Protein AF-A0A382CHX9-F1 (afdb_monomer_lite)

Radius of gyration: 15.65 Å; chains: 1; bounding box: 33×32×40 Å

Foldseek 3Di:
DVVVVLVVCCVAWNFHSVQWDWDAWDDWDQAPVVRDTDIGTDTDGPDDTHTDGDVVRDVDDDDAPLVLLLDPVQWDWDWDQDPNDTDTWIWGQGPNDTHGGPRRVRSVRVSVVVVVVVD

Secondary structure (DSSP, 8-state):
-HHHHHHHHHHHH---GGGPEEEEE---EEETTTTEEE--EEEE-SSPPP----TTT-S------HHHHH-GGGEEEEEEEETTEEEEEEEEEETTEEEETHHHHHHHHHHHHHHHHH-

InterPro domains:
  IPR000086 NUDIX hydrolase domain [PF00293] (3-69)
  IPR015797 NUDIX hydrolase-like domain superfamily [SSF55811] (2-107)
  IPR045121 Coenzyme A pyrophosphatase [PTHR12992] (3-114)
  IPR045121 Coenzyme A pyrophosphatase [cd03426] (3-110)

pLDDT: mean 95.9, std 2.97, range [77.5, 98.5]

Structure (mmCIF, N/CA/C/O backbone):
data_AF-A0A382CHX9-F1
#
_entry.id   AF-A0A382CHX9-F1
#
loop_
_atom_site.group_PDB
_atom_site.id
_atom_site.type_symbol
_atom_site.label_atom_id
_atom_site.label_alt_id
_atom_site.label_comp_id
_atom_site.label_asym_id
_atom_site.label_entity_id
_atom_site.label_seq_id
_atom_site.pdbx_PDB_ins_code
_atom_site.Cartn_x
_atom_site.Cartn_y
_atom_site.Cartn_z
_atom_site.occupancy
_atom_site.B_iso_or_equiv
_atom_site.auth_seq_id
_atom_site.auth_comp_id
_atom_site.auth_asym_id
_atom_site.auth_atom_id
_atom_site.pdbx_PDB_model_num
ATOM 1 N N . LEU A 1 1 ? 0.479 15.071 7.685 1.00 91.12 1 LEU A N 1
ATOM 2 C CA . LEU A 1 1 ? 0.685 13.867 6.850 1.00 91.12 1 LEU A CA 1
ATOM 3 C C . LEU A 1 1 ? -0.201 12.723 7.327 1.00 91.12 1 LEU A C 1
ATOM 5 O O . LEU A 1 1 ? -1.057 12.320 6.561 1.00 91.12 1 LEU A O 1
ATOM 9 N N . HIS A 1 2 ? -0.100 12.279 8.585 1.00 95.81 2 HIS A N 1
ATOM 10 C CA . HIS A 1 2 ? -1.019 11.271 9.139 1.00 95.81 2 HIS A CA 1
ATOM 11 C C . HIS A 1 2 ? -2.506 11.665 9.029 1.00 95.81 2 HIS A C 1
ATOM 13 O O . HIS A 1 2 ? -3.295 10.920 8.463 1.00 95.81 2 HIS A O 1
ATOM 19 N N . GLU A 1 3 ? -2.866 12.882 9.457 1.00 97.25 3 GLU A N 1
ATOM 20 C CA . GLU A 1 3 ? -4.239 13.406 9.317 1.00 97.25 3 GLU A CA 1
ATOM 21 C C . GLU A 1 3 ? -4.746 13.397 7.869 1.00 97.25 3 GLU A C 1
ATOM 23 O O . GLU A 1 3 ? -5.933 13.217 7.618 1.00 97.25 3 GLU A O 1
ATOM 28 N N . THR A 1 4 ? -3.839 13.572 6.903 1.00 97.88 4 THR A N 1
ATOM 29 C CA . THR A 1 4 ? -4.158 13.475 5.478 1.00 97.88 4 THR A CA 1
ATOM 30 C C . THR A 1 4 ? -4.521 12.039 5.119 1.00 97.88 4 THR A C 1
ATOM 32 O O . THR A 1 4 ? -5.569 11.835 4.530 1.00 97.88 4 THR A O 1
ATOM 35 N N . ALA A 1 5 ? -3.720 11.051 5.528 1.00 98.00 5 ALA A N 1
ATOM 36 C CA . ALA A 1 5 ? -3.995 9.640 5.253 1.00 98.00 5 ALA A CA 1
ATOM 37 C C . ALA A 1 5 ? -5.331 9.172 5.853 1.00 98.00 5 ALA A C 1
ATOM 39 O O . ALA A 1 5 ? -6.095 8.484 5.182 1.00 98.00 5 ALA A O 1
ATOM 40 N N . ILE A 1 6 ? -5.647 9.586 7.086 1.00 97.62 6 ILE A N 1
ATOM 41 C CA . ILE A 1 6 ? -6.940 9.274 7.711 1.00 97.62 6 ILE A CA 1
ATOM 42 C C . ILE A 1 6 ? -8.093 9.980 6.986 1.00 97.62 6 ILE A C 1
ATOM 44 O O . ILE A 1 6 ? -9.142 9.375 6.780 1.00 97.62 6 ILE A O 1
ATOM 48 N N . ARG A 1 7 ? -7.915 11.246 6.584 1.00 98.19 7 ARG A N 1
ATOM 49 C CA . ARG A 1 7 ? -8.924 11.963 5.796 1.00 98.19 7 ARG A CA 1
ATOM 50 C C . ARG A 1 7 ? -9.206 11.253 4.467 1.00 98.19 7 ARG A C 1
ATOM 52 O O . ARG A 1 7 ? -10.370 10.987 4.208 1.00 98.19 7 ARG A O 1
ATOM 59 N N . GLU A 1 8 ? -8.178 10.916 3.687 1.00 98.25 8 GLU A N 1
ATOM 60 C CA . GLU A 1 8 ? -8.361 10.217 2.401 1.00 98.25 8 GLU A CA 1
ATOM 61 C C . GLU A 1 8 ? -8.974 8.827 2.596 1.00 98.25 8 GLU A C 1
ATOM 63 O O . GLU A 1 8 ? -9.811 8.404 1.817 1.00 98.25 8 GLU A O 1
ATOM 68 N N . THR A 1 9 ? -8.632 8.124 3.680 1.00 97.69 9 THR A N 1
ATOM 69 C CA . THR A 1 9 ? -9.245 6.823 3.993 1.00 97.69 9 THR A CA 1
ATOM 70 C C . THR A 1 9 ? -10.765 6.937 4.198 1.00 97.69 9 THR A C 1
ATOM 72 O O . THR A 1 9 ? -11.517 6.062 3.772 1.00 97.69 9 THR A O 1
ATOM 75 N N . GLU A 1 10 ? -11.241 8.015 4.824 1.00 97.88 10 GLU A N 1
ATOM 76 C CA . GLU A 1 10 ? -12.680 8.272 4.945 1.00 97.88 10 GLU A CA 1
ATOM 77 C C . GLU A 1 10 ? -13.298 8.698 3.605 1.00 97.88 10 GLU A C 1
ATOM 79 O O . GLU A 1 10 ? -14.365 8.203 3.252 1.00 97.88 10 GLU A O 1
ATOM 84 N N . GLU A 1 11 ? -12.633 9.577 2.850 1.00 98.06 11 GLU A N 1
ATOM 85 C CA . GLU A 1 11 ? -13.143 10.093 1.570 1.00 98.06 11 GLU A CA 1
ATOM 86 C C . GLU A 1 11 ? -13.214 9.008 0.480 1.00 98.06 11 GLU A C 1
ATOM 88 O O . GLU A 1 11 ? -14.230 8.898 -0.203 1.00 98.06 11 GLU A O 1
ATOM 93 N N . GLU A 1 12 ? -12.189 8.163 0.359 1.00 98.06 12 GLU A N 1
ATOM 94 C CA . GLU A 1 12 ? -12.067 7.171 -0.715 1.00 98.06 12 GLU A CA 1
ATOM 95 C C . GLU A 1 12 ? -12.849 5.878 -0.436 1.00 98.06 12 GLU A C 1
ATOM 97 O O . GLU A 1 12 ? -13.424 5.286 -1.356 1.00 98.06 12 GLU A O 1
ATOM 102 N N . ILE A 1 13 ? -12.846 5.396 0.816 1.00 97.69 13 ILE A N 1
ATOM 103 C CA . ILE A 1 13 ? -13.408 4.078 1.174 1.00 97.69 13 ILE A CA 1
ATOM 104 C C . ILE A 1 13 ? -14.417 4.109 2.330 1.00 97.69 13 ILE A C 1
ATOM 106 O O . ILE A 1 13 ? -14.915 3.052 2.730 1.00 97.69 13 ILE A O 1
ATOM 110 N N . GLY A 1 14 ? -14.745 5.289 2.863 1.00 97.38 14 GLY A N 1
ATOM 111 C CA . GLY A 1 14 ? -15.833 5.478 3.825 1.00 97.38 14 GLY A CA 1
ATOM 112 C C . GLY A 1 14 ? -15.541 5.006 5.248 1.00 97.38 14 GLY A C 1
ATOM 113 O O . GLY A 1 14 ? -16.465 4.940 6.056 1.00 97.38 14 GLY A O 1
ATOM 114 N N . VAL A 1 15 ? -14.291 4.659 5.575 1.00 97.44 15 VAL A N 1
ATOM 115 C CA . VAL A 1 15 ? -13.935 4.213 6.930 1.00 97.44 15 VAL A CA 1
ATOM 116 C C . VAL A 1 15 ? -13.856 5.437 7.853 1.00 97.44 15 VAL A C 1
ATOM 118 O O . VAL A 1 15 ? -13.002 6.297 7.623 1.00 97.44 15 VAL A O 1
ATOM 121 N N . PRO A 1 16 ? -14.692 5.534 8.909 1.00 96.50 16 PRO A N 1
ATOM 122 C CA . PRO A 1 16 ? -14.737 6.724 9.753 1.00 96.50 16 PRO A CA 1
ATOM 123 C C . PRO A 1 16 ? -13.401 6.990 10.437 1.00 96.50 16 PRO A C 1
ATOM 125 O O . PRO A 1 16 ? -12.808 6.081 11.030 1.00 96.50 16 PRO A O 1
ATOM 128 N N . LYS A 1 17 ? -12.959 8.251 10.443 1.00 96.19 17 LYS A N 1
ATOM 129 C CA . LYS A 1 17 ? -11.655 8.634 11.025 1.00 96.19 17 LYS A CA 1
ATOM 130 C C . LYS A 1 17 ? -11.493 8.163 12.470 1.00 96.19 17 LYS A C 1
ATOM 132 O O . LYS A 1 17 ? -10.418 7.730 12.868 1.00 96.19 17 LYS A O 1
ATOM 137 N N . GLN A 1 18 ? -12.572 8.228 13.250 1.00 95.50 18 GLN A N 1
ATOM 138 C CA . GLN A 1 18 ? -12.583 7.886 14.674 1.00 95.50 18 GLN A CA 1
ATOM 139 C C . GLN A 1 18 ? -12.512 6.373 14.930 1.00 95.50 18 GLN A C 1
ATOM 141 O O . GLN A 1 18 ? -12.247 5.968 16.058 1.00 95.50 18 GLN A O 1
ATOM 146 N N . ALA A 1 19 ? -12.746 5.539 13.911 1.00 96.31 19 ALA A N 1
ATOM 147 C CA . ALA A 1 19 ? -12.607 4.090 14.023 1.00 96.31 19 ALA A CA 1
ATOM 148 C C . ALA A 1 19 ? -11.144 3.629 13.884 1.00 96.31 19 ALA A C 1
ATOM 150 O O . ALA A 1 19 ? -10.801 2.536 14.341 1.00 96.31 19 ALA A O 1
ATOM 151 N N . VAL A 1 20 ? -10.290 4.443 13.251 1.00 97.38 20 VAL A N 1
ATOM 152 C CA . VAL A 1 20 ? -8.900 4.097 12.940 1.00 97.38 20 VAL A CA 1
ATOM 153 C C . VAL A 1 20 ? -7.983 4.463 14.104 1.00 97.38 20 VAL A C 1
ATOM 155 O O . VAL A 1 20 ? -7.788 5.629 14.434 1.00 97.38 20 VAL A O 1
ATOM 158 N N . ASN A 1 21 ? -7.359 3.448 14.693 1.00 97.44 21 ASN A N 1
ATOM 159 C CA . ASN A 1 21 ? -6.328 3.603 15.708 1.00 97.44 21 ASN A CA 1
ATOM 160 C C . ASN A 1 21 ? -4.954 3.595 15.041 1.00 97.44 21 ASN A C 1
ATOM 162 O O . ASN A 1 21 ? -4.586 2.627 14.374 1.00 97.44 21 ASN A O 1
ATOM 166 N N . TYR A 1 22 ? -4.184 4.660 15.238 1.00 97.00 22 TYR A N 1
ATOM 167 C CA . TYR A 1 22 ? -2.832 4.780 14.701 1.00 97.00 22 TYR A CA 1
ATOM 168 C C . TYR A 1 22 ? -1.838 3.869 15.438 1.00 97.00 22 TYR A C 1
ATOM 170 O O . TYR A 1 22 ? -1.823 3.833 16.668 1.00 97.00 22 TYR A O 1
ATOM 178 N N . ILE A 1 23 ? -0.992 3.161 14.683 1.00 96.12 23 ILE A N 1
ATOM 179 C CA . ILE A 1 23 ? 0.080 2.300 15.212 1.00 96.12 23 ILE A CA 1
ATOM 180 C C . ILE A 1 23 ? 1.435 2.996 15.087 1.00 96.12 23 ILE A C 1
ATOM 182 O O . ILE A 1 23 ? 2.208 3.051 16.040 1.00 96.12 23 ILE A O 1
ATOM 186 N N . GLY A 1 24 ? 1.743 3.501 13.893 1.00 96.75 24 GLY A N 1
ATOM 187 C CA . GLY A 1 24 ? 3.073 3.989 13.549 1.00 96.75 24 GLY A CA 1
ATOM 188 C C . GLY A 1 24 ? 3.212 4.277 12.057 1.00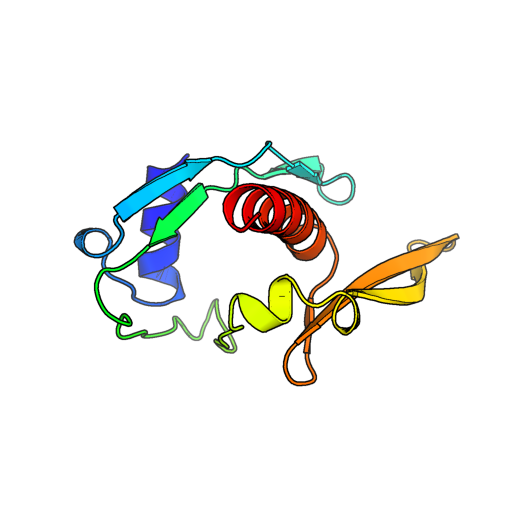 96.75 24 GLY A C 1
ATOM 189 O O . GLY A 1 24 ? 2.287 4.055 11.277 1.00 96.75 24 GLY A O 1
ATOM 190 N N . SER A 1 25 ? 4.375 4.774 11.651 1.00 98.12 25 SER A N 1
ATOM 191 C CA . SER A 1 25 ? 4.707 5.046 10.250 1.00 98.12 25 SER A CA 1
ATOM 192 C C . SER A 1 25 ? 5.779 4.091 9.745 1.00 98.12 25 SER A C 1
ATOM 194 O O . SER A 1 25 ? 6.655 3.693 10.510 1.00 98.12 25 SER A O 1
ATOM 196 N N . LEU A 1 26 ? 5.737 3.790 8.450 1.00 98.38 26 LEU A N 1
ATOM 197 C CA . LEU A 1 26 ? 6.816 3.095 7.748 1.00 98.38 26 LEU A CA 1
ATOM 198 C C . LEU A 1 26 ? 7.835 4.099 7.199 1.00 98.38 26 LEU A C 1
ATOM 200 O O . LEU A 1 26 ? 7.634 5.320 7.268 1.00 98.38 26 LEU A O 1
ATOM 204 N N . THR A 1 27 ? 8.928 3.590 6.642 1.00 98.25 27 THR A N 1
ATOM 205 C CA . THR A 1 27 ? 9.950 4.416 6.005 1.00 98.25 27 THR A CA 1
ATOM 206 C C . THR A 1 27 ? 9.339 5.205 4.836 1.00 98.25 27 THR A C 1
ATOM 208 O O . THR A 1 27 ? 8.642 4.629 3.995 1.00 98.25 27 THR A O 1
ATOM 211 N N . PRO A 1 28 ? 9.571 6.531 4.739 1.00 98.19 28 PRO A N 1
ATOM 212 C CA . PRO A 1 28 ? 9.133 7.304 3.583 1.00 98.19 28 PRO A CA 1
ATOM 213 C C . PRO A 1 28 ? 9.692 6.727 2.278 1.00 98.19 28 PRO A C 1
ATOM 215 O O . PRO A 1 28 ? 10.886 6.442 2.171 1.00 98.19 28 PRO A O 1
ATOM 218 N N . TYR A 1 29 ? 8.829 6.577 1.278 1.00 97.62 29 TYR A N 1
ATOM 219 C CA . TYR A 1 29 ? 9.164 5.949 0.007 1.00 97.62 29 TYR A CA 1
ATOM 220 C C . TYR A 1 29 ? 9.193 6.980 -1.120 1.00 97.62 29 TYR A C 1
ATOM 222 O O . TYR A 1 29 ? 8.164 7.548 -1.495 1.00 97.62 29 TYR A O 1
ATOM 230 N N . PHE A 1 30 ? 10.376 7.206 -1.690 1.00 97.56 30 PHE A N 1
ATOM 231 C CA . PHE A 1 30 ? 10.534 8.073 -2.851 1.00 97.56 30 PHE A CA 1
ATOM 232 C C . PHE A 1 30 ? 10.201 7.327 -4.147 1.00 97.56 30 PHE A C 1
ATOM 234 O O . PHE A 1 30 ? 10.781 6.289 -4.464 1.00 97.56 30 PHE A O 1
ATOM 241 N N . THR A 1 31 ? 9.291 7.892 -4.933 1.00 94.31 31 THR A N 1
ATOM 242 C CA . THR A 1 31 ? 8.840 7.338 -6.213 1.00 94.31 31 THR A CA 1
ATOM 243 C C . THR A 1 31 ? 9.586 7.997 -7.370 1.00 94.31 31 THR A C 1
ATOM 245 O O . THR A 1 31 ? 9.246 9.090 -7.805 1.00 94.31 31 THR A O 1
ATOM 248 N N . ALA A 1 32 ? 10.599 7.322 -7.918 1.00 88.00 32 ALA A N 1
ATOM 249 C CA . ALA A 1 32 ? 11.426 7.894 -8.988 1.00 88.00 32 ALA A CA 1
ATOM 250 C C . ALA A 1 32 ? 10.633 8.275 -10.258 1.00 88.00 32 ALA A C 1
ATOM 252 O O . ALA A 1 32 ? 11.002 9.220 -10.946 1.00 88.00 32 ALA A O 1
ATOM 253 N N . ALA A 1 33 ? 9.538 7.566 -10.557 1.00 86.69 33 ALA A N 1
ATOM 254 C CA . ALA A 1 33 ? 8.725 7.810 -11.749 1.00 86.69 33 ALA A CA 1
ATOM 255 C C . ALA A 1 33 ? 7.938 9.134 -11.704 1.00 86.69 33 ALA A C 1
ATOM 257 O O . ALA A 1 33 ? 7.719 9.741 -12.747 1.00 86.69 33 ALA A O 1
ATOM 258 N N . THR A 1 34 ? 7.506 9.575 -10.519 1.00 91.25 34 THR A N 1
ATOM 259 C CA . THR A 1 34 ? 6.698 10.799 -10.346 1.00 91.25 34 THR A CA 1
ATOM 260 C C . THR A 1 34 ? 7.446 11.901 -9.594 1.00 91.25 34 THR A C 1
ATOM 262 O O . THR A 1 34 ? 7.052 13.060 -9.659 1.00 91.25 34 THR A O 1
ATOM 265 N N . GLY A 1 35 ? 8.525 11.560 -8.884 1.00 94.38 35 GLY A N 1
ATOM 266 C CA . GLY A 1 35 ? 9.271 12.474 -8.023 1.00 94.38 35 GLY A CA 1
ATOM 267 C C . GLY A 1 35 ? 8.612 12.736 -6.666 1.00 94.38 35 GLY A C 1
ATOM 268 O O . GLY A 1 35 ? 9.038 13.649 -5.960 1.00 94.38 35 GLY A O 1
ATOM 269 N N . PHE A 1 36 ? 7.586 11.970 -6.279 1.00 96.19 36 PHE A N 1
ATOM 270 C CA . PHE A 1 36 ? 6.887 12.173 -5.008 1.00 96.19 36 PHE A CA 1
ATOM 271 C C . PHE A 1 36 ? 7.471 11.345 -3.862 1.00 96.19 36 PHE A C 1
ATOM 273 O O . PHE A 1 36 ? 7.932 10.218 -4.051 1.00 96.19 36 PHE A O 1
ATOM 280 N N . MET A 1 37 ? 7.394 11.900 -2.651 1.00 97.88 37 MET A N 1
ATOM 281 C CA . MET A 1 37 ? 7.675 11.195 -1.402 1.00 97.88 37 MET A CA 1
ATOM 282 C C . MET A 1 37 ? 6.360 10.721 -0.780 1.00 97.88 37 MET A C 1
ATOM 284 O O . MET A 1 37 ? 5.521 11.537 -0.397 1.00 97.88 37 MET A O 1
ATOM 288 N N . ILE A 1 38 ? 6.187 9.408 -0.667 1.00 98.19 38 ILE A N 1
ATOM 289 C CA . ILE A 1 38 ? 5.042 8.795 0.006 1.00 98.19 38 ILE A CA 1
ATOM 290 C C . ILE A 1 38 ? 5.404 8.583 1.474 1.00 98.19 38 ILE A C 1
ATOM 292 O O . ILE A 1 38 ? 6.467 8.053 1.781 1.00 98.19 38 ILE A O 1
ATOM 296 N N . HIS A 1 39 ? 4.507 8.965 2.380 1.00 98.38 39 HIS A N 1
ATOM 297 C CA . HIS A 1 39 ? 4.638 8.723 3.817 1.00 98.38 39 HIS A CA 1
ATOM 298 C C . HIS A 1 39 ? 3.575 7.706 4.255 1.00 98.38 39 HIS A C 1
ATOM 300 O O . HIS A 1 39 ? 2.417 8.099 4.406 1.00 98.38 39 HIS A O 1
ATOM 306 N N . PRO A 1 40 ? 3.918 6.413 4.417 1.00 98.38 40 PRO A N 1
ATOM 307 C CA . PRO A 1 40 ? 2.945 5.389 4.774 1.00 98.38 40 PRO A CA 1
ATOM 308 C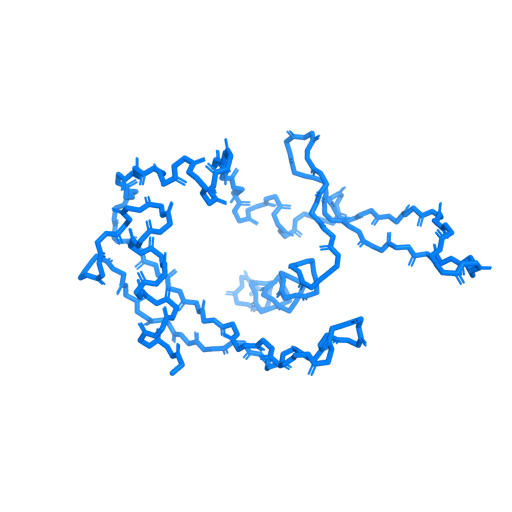 C . PRO A 1 40 ? 2.694 5.356 6.284 1.00 98.38 40 PRO A C 1
ATOM 310 O O . PRO A 1 40 ? 3.626 5.418 7.089 1.00 98.38 40 PRO A O 1
ATOM 313 N N . PHE A 1 41 ? 1.429 5.199 6.661 1.00 98.50 41 PHE A N 1
ATOM 314 C CA . PHE A 1 41 ? 0.987 5.087 8.048 1.00 98.50 41 PHE A CA 1
ATOM 315 C C . PHE A 1 41 ? 0.230 3.774 8.242 1.00 98.50 41 PHE A C 1
ATOM 317 O O . PHE A 1 41 ? -0.532 3.357 7.371 1.00 98.50 41 PHE A O 1
ATOM 324 N N . LEU A 1 42 ? 0.445 3.131 9.386 1.00 97.75 42 LEU A N 1
ATOM 325 C CA . LEU A 1 42 ? -0.249 1.921 9.803 1.00 97.75 42 LEU A CA 1
ATOM 326 C C . LEU A 1 42 ? -1.344 2.289 10.802 1.00 97.75 42 LEU A C 1
ATOM 328 O O . LEU A 1 42 ? -1.083 2.944 11.815 1.00 97.75 42 LEU A O 1
ATOM 332 N N . GLY A 1 43 ? -2.560 1.833 10.520 1.00 96.56 43 GLY A N 1
ATOM 333 C CA . GLY A 1 43 ? -3.712 1.959 11.400 1.00 96.56 43 GLY A CA 1
ATOM 334 C C . GLY A 1 43 ? -4.496 0.653 11.468 1.00 96.56 43 GLY A C 1
ATOM 335 O O . GLY A 1 43 ? -4.387 -0.193 10.579 1.00 96.56 43 GLY A O 1
ATOM 336 N N . TRP A 1 44 ? -5.281 0.481 12.527 1.00 96.81 44 TRP A N 1
ATOM 337 C CA . TRP A 1 44 ? -6.147 -0.682 12.713 1.00 96.81 44 TRP A CA 1
ATOM 338 C C . TRP A 1 44 ? -7.497 -0.284 13.303 1.00 96.81 44 TRP A C 1
ATOM 340 O O . TRP A 1 44 ? -7.637 0.755 13.949 1.00 96.81 44 TRP A O 1
ATOM 350 N N . THR A 1 45 ? -8.496 -1.133 13.099 1.00 96.88 45 THR A N 1
ATOM 351 C CA . THR A 1 45 ? -9.845 -0.963 13.645 1.00 96.88 45 THR A CA 1
ATOM 352 C C . THR A 1 45 ? -10.166 -2.133 14.572 1.00 96.88 45 THR A C 1
ATOM 354 O O . THR A 1 45 ? -9.750 -3.266 14.329 1.00 96.88 45 THR A O 1
ATOM 357 N N . GLN A 1 46 ? -10.913 -1.867 15.646 1.00 95.75 46 GLN A N 1
ATOM 358 C CA . GLN A 1 46 ? -11.289 -2.896 16.625 1.00 95.75 46 GLN A CA 1
ATOM 359 C C . GLN A 1 46 ? -12.194 -3.978 16.025 1.00 95.75 46 GLN A C 1
ATOM 361 O O . GLN A 1 46 ? -12.115 -5.148 16.400 1.00 95.75 46 GLN A O 1
ATOM 366 N N . GLU A 1 47 ? -13.035 -3.573 15.080 1.00 95.00 47 GLU A N 1
ATOM 367 C CA . GLU A 1 47 ? -13.913 -4.436 14.305 1.00 95.00 47 GLU A CA 1
ATOM 368 C C . GLU A 1 47 ? -13.659 -4.205 12.816 1.00 95.00 47 GLU A C 1
ATOM 370 O O . GLU A 1 47 ? -13.053 -3.205 12.420 1.00 95.00 47 GLU A O 1
ATOM 375 N N . LYS A 1 48 ? -14.113 -5.137 11.973 1.00 94.44 48 LYS A N 1
ATOM 376 C CA . LYS A 1 48 ? -14.045 -4.957 10.523 1.00 94.44 48 LYS A CA 1
ATOM 377 C C . LYS A 1 48 ? -14.895 -3.735 10.145 1.00 94.44 48 LYS A C 1
ATOM 379 O O . LYS A 1 48 ? -16.096 -3.768 10.405 1.00 94.44 48 LYS A O 1
ATOM 384 N N . PRO A 1 49 ? -14.315 -2.691 9.531 1.00 93.69 49 PRO A N 1
ATOM 385 C CA . PRO A 1 49 ? -15.064 -1.485 9.238 1.00 93.69 49 PRO A CA 1
ATOM 386 C C . PRO A 1 49 ? -16.042 -1.740 8.092 1.00 93.69 49 PRO A C 1
ATOM 388 O O . PRO A 1 49 ? -15.754 -2.503 7.162 1.00 93.69 49 PRO A O 1
ATOM 391 N N . GLU A 1 50 ? -17.193 -1.079 8.153 1.00 93.56 50 GLU A N 1
ATOM 392 C CA . GLU A 1 50 ? -18.034 -0.907 6.975 1.00 93.56 50 GLU A CA 1
ATOM 393 C C . GLU A 1 50 ? -17.328 0.045 6.006 1.00 93.56 50 GLU A C 1
ATOM 395 O O . GLU A 1 50 ? -16.730 1.039 6.415 1.00 93.56 50 GLU A O 1
ATOM 400 N N . THR A 1 51 ? -17.361 -0.291 4.718 1.00 95.75 51 THR A N 1
ATOM 401 C CA . THR A 1 51 ? -16.712 0.485 3.659 1.00 95.75 51 THR A CA 1
ATOM 402 C C . THR A 1 51 ? -17.758 0.971 2.673 1.00 95.75 51 THR A C 1
ATOM 404 O O . THR A 1 51 ? -18.601 0.180 2.241 1.00 95.75 51 THR A O 1
ATOM 407 N N . ASN A 1 52 ? -17.650 2.226 2.259 1.00 96.25 52 ASN A N 1
ATOM 408 C CA . ASN A 1 52 ? -18.447 2.818 1.194 1.00 96.25 52 ASN A CA 1
ATOM 409 C C . ASN A 1 52 ? -17.499 3.540 0.237 1.00 96.25 52 ASN A C 1
ATOM 411 O O . ASN A 1 52 ? -16.956 4.584 0.588 1.00 96.25 52 ASN A O 1
ATOM 415 N N . ILE A 1 53 ? -17.254 2.947 -0.932 1.00 97.50 53 ILE A N 1
ATOM 416 C CA . ILE A 1 53 ? -16.272 3.475 -1.880 1.00 97.50 53 ILE A CA 1
ATOM 417 C C . ILE A 1 53 ? -16.795 4.727 -2.585 1.00 97.50 53 ILE A C 1
ATOM 419 O O . ILE A 1 53 ? -17.978 4.824 -2.916 1.00 97.50 53 ILE A O 1
ATOM 423 N N . HIS A 1 54 ? -15.901 5.673 -2.847 1.00 97.81 54 HIS A N 1
ATOM 424 C CA . HIS A 1 54 ? -16.179 6.792 -3.733 1.00 97.81 54 HIS A CA 1
ATOM 425 C C . HIS A 1 54 ? -15.911 6.375 -5.186 1.00 97.81 54 HIS A C 1
ATOM 427 O O . HIS A 1 54 ? -14.769 6.356 -5.641 1.00 97.81 54 HIS A O 1
ATOM 433 N N . ASP A 1 55 ? -16.971 6.040 -5.929 1.00 95.44 55 ASP A N 1
ATOM 434 C CA . ASP A 1 55 ? -16.883 5.413 -7.263 1.00 95.44 55 ASP A CA 1
ATOM 435 C C . ASP A 1 55 ? -16.102 6.226 -8.319 1.00 95.44 55 ASP A C 1
ATOM 437 O O . ASP A 1 55 ? -15.654 5.669 -9.322 1.00 95.44 55 ASP A O 1
ATOM 441 N N . MET A 1 56 ? -15.932 7.54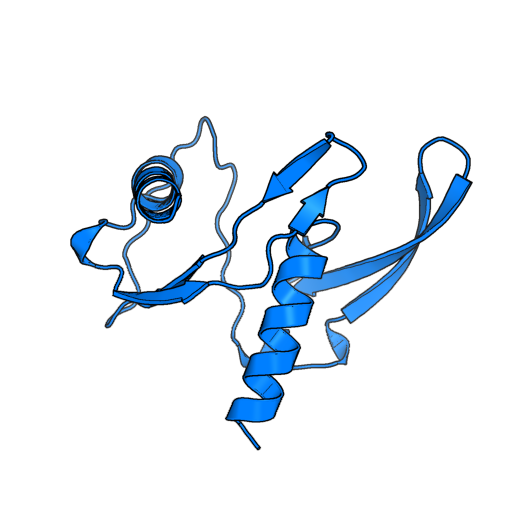2 -8.126 1.00 96.81 56 MET A N 1
ATOM 442 C CA . MET A 1 56 ? -15.128 8.377 -9.032 1.00 96.81 56 MET A CA 1
ATOM 443 C C . MET A 1 56 ? -13.616 8.215 -8.824 1.00 96.81 56 MET A C 1
ATOM 445 O O . MET A 1 56 ? -12.846 8.511 -9.737 1.00 96.81 56 MET A O 1
ATOM 449 N N . GLU A 1 57 ? -13.190 7.744 -7.654 1.00 96.31 57 GLU A N 1
ATOM 450 C CA . GLU A 1 57 ? -11.778 7.616 -7.271 1.00 96.31 57 GLU A CA 1
ATOM 451 C C . GLU A 1 57 ? -11.369 6.152 -7.066 1.00 96.31 57 GLU A C 1
ATOM 453 O O . GLU A 1 57 ? -10.249 5.763 -7.405 1.00 96.31 57 GLU A O 1
ATOM 458 N N . VAL A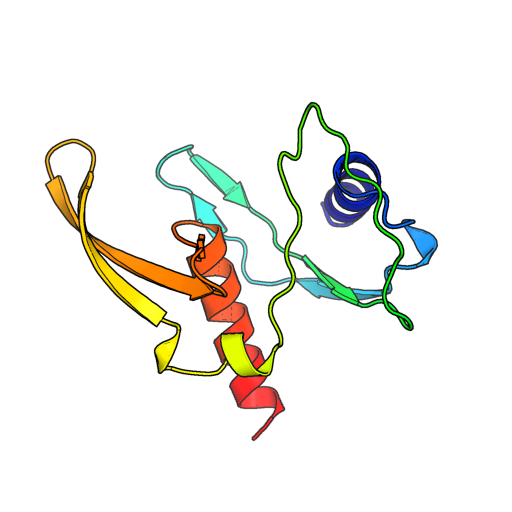 1 58 ? -12.291 5.307 -6.589 1.00 97.50 58 VAL A N 1
ATOM 459 C CA . VAL A 1 58 ? -12.033 3.905 -6.247 1.00 97.50 58 VAL A CA 1
ATOM 460 C C . VAL A 1 58 ? -12.934 2.975 -7.052 1.00 97.50 58 VAL A C 1
ATOM 462 O O . VAL A 1 58 ? -14.127 2.864 -6.811 1.00 97.50 58 VAL A O 1
ATOM 465 N N . ASN A 1 59 ? -12.336 2.210 -7.969 1.00 96.06 59 ASN A N 1
ATOM 466 C CA . ASN A 1 59 ? -13.067 1.225 -8.777 1.00 96.06 59 ASN A CA 1
ATOM 467 C C . ASN A 1 59 ? -13.433 -0.057 -8.002 1.00 96.06 59 ASN A C 1
ATOM 469 O O . ASN A 1 59 ? -14.412 -0.728 -8.315 1.00 96.06 59 ASN A O 1
ATOM 473 N N . SER A 1 60 ? -12.601 -0.484 -7.045 1.00 94.81 60 SER A N 1
ATOM 474 C CA . SER A 1 60 ? -12.889 -1.688 -6.256 1.00 94.81 60 SER A CA 1
ATOM 475 C C . SER A 1 60 ? -12.045 -1.765 -4.994 1.00 94.81 60 SER A C 1
ATOM 477 O O . SER A 1 60 ? -10.876 -1.378 -5.010 1.00 94.81 60 SER A O 1
ATOM 479 N N . LEU A 1 61 ? -12.596 -2.401 -3.964 1.00 94.44 61 LEU A N 1
ATOM 480 C CA . LEU A 1 61 ? -11.898 -2.730 -2.729 1.00 94.44 61 LEU A CA 1
ATOM 481 C C . LEU A 1 61 ? -11.721 -4.250 -2.606 1.00 94.44 61 LEU A C 1
ATOM 483 O O . LEU A 1 61 ? -12.614 -5.029 -2.945 1.00 94.44 61 LEU A O 1
ATOM 487 N N . PHE A 1 62 ? -10.563 -4.692 -2.122 1.00 94.44 62 PHE A N 1
ATOM 488 C CA . PHE A 1 62 ? -10.322 -6.092 -1.782 1.00 94.44 62 PHE A CA 1
ATOM 489 C C . PHE A 1 62 ? -9.431 -6.188 -0.548 1.00 94.44 62 PHE A C 1
ATOM 491 O O . PHE A 1 62 ? -8.662 -5.281 -0.250 1.00 94.44 62 PHE A O 1
ATOM 498 N N . HIS A 1 63 ? -9.546 -7.306 0.163 1.00 93.50 63 HIS A N 1
ATOM 499 C CA . HIS A 1 63 ? -8.827 -7.543 1.408 1.00 93.50 63 HIS A CA 1
ATOM 500 C C . HIS A 1 63 ? -7.812 -8.665 1.215 1.00 93.50 63 HIS A C 1
ATOM 502 O O . HIS A 1 63 ? -8.062 -9.624 0.477 1.00 93.50 63 HIS A O 1
ATOM 508 N N . VAL A 1 64 ? -6.686 -8.554 1.912 1.00 95.00 64 VAL A N 1
ATOM 509 C CA . VAL A 1 64 ? -5.615 -9.550 1.916 1.00 95.00 64 VAL A CA 1
ATOM 510 C C . VAL A 1 64 ? -5.378 -9.963 3.364 1.00 95.00 64 VAL A C 1
ATOM 512 O O . VAL A 1 64 ? -5.134 -9.090 4.198 1.00 95.00 64 VAL A O 1
ATOM 515 N N . PRO A 1 65 ? -5.475 -11.258 3.710 1.00 95.00 65 PRO A N 1
ATOM 516 C CA . PRO A 1 65 ? -5.136 -11.691 5.056 1.00 95.00 65 PRO A CA 1
ATOM 517 C C . PRO A 1 65 ? -3.632 -11.504 5.290 1.00 95.00 65 PRO A C 1
ATOM 519 O O . PRO A 1 65 ? -2.830 -11.736 4.385 1.00 95.00 65 PRO A O 1
ATOM 522 N N . ILE A 1 66 ? -3.239 -11.149 6.516 1.00 95.12 66 ILE A N 1
ATOM 523 C CA . ILE A 1 66 ? -1.821 -10.992 6.890 1.00 95.12 66 ILE A CA 1
ATOM 524 C C . ILE A 1 66 ? -1.016 -12.252 6.541 1.00 95.12 66 ILE A C 1
ATOM 526 O O . ILE A 1 66 ? 0.096 -12.145 6.033 1.00 95.12 66 ILE A O 1
ATOM 530 N N . SER A 1 67 ? -1.610 -13.439 6.713 1.00 95.44 67 SER A N 1
ATOM 531 C CA . SER A 1 67 ? -0.999 -14.718 6.336 1.00 95.44 67 SER A CA 1
ATOM 532 C C . SER A 1 67 ? -0.608 -14.800 4.856 1.00 95.44 67 SER A C 1
ATOM 534 O O . SER A 1 67 ? 0.428 -15.373 4.539 1.00 95.44 67 SER A O 1
ATOM 536 N N . ALA A 1 68 ? -1.384 -14.200 3.948 1.00 96.12 68 ALA A N 1
ATOM 537 C CA . ALA A 1 68 ? -1.038 -14.153 2.529 1.00 96.12 68 ALA A CA 1
ATOM 538 C C . ALA A 1 68 ? 0.085 -13.147 2.242 1.00 96.12 68 ALA A C 1
ATOM 540 O O . ALA A 1 68 ? 0.913 -13.398 1.372 1.00 96.12 68 ALA A O 1
ATOM 541 N N . LEU A 1 69 ? 0.143 -12.027 2.971 1.00 96.75 69 LEU A N 1
ATOM 542 C CA . LEU A 1 69 ? 1.238 -11.064 2.828 1.00 96.75 69 LEU A CA 1
ATOM 543 C C . LEU A 1 69 ? 2.581 -11.672 3.267 1.00 96.75 69 LEU A C 1
ATOM 545 O O . LEU A 1 69 ? 3.591 -11.474 2.595 1.00 96.75 69 LEU A O 1
ATOM 549 N N . ILE A 1 70 ? 2.600 -12.425 4.370 1.00 96.31 70 ILE A N 1
ATOM 550 C CA . ILE A 1 70 ? 3.833 -13.043 4.886 1.00 96.31 70 ILE A CA 1
ATOM 551 C C . ILE A 1 70 ? 4.251 -14.313 4.130 1.00 96.31 70 ILE A C 1
ATOM 553 O O . ILE A 1 70 ? 5.422 -14.688 4.208 1.00 96.31 70 ILE A O 1
ATOM 557 N N . ASP A 1 71 ? 3.339 -14.951 3.388 1.00 95.44 71 ASP A N 1
ATOM 558 C CA . ASP A 1 71 ? 3.654 -16.099 2.531 1.00 95.44 71 ASP A CA 1
ATOM 559 C C . ASP A 1 71 ? 4.630 -15.679 1.420 1.00 95.44 71 ASP A C 1
ATOM 561 O O . ASP A 1 71 ? 4.404 -14.727 0.676 1.00 95.44 71 ASP A O 1
ATOM 565 N N . GLU A 1 72 ? 5.744 -16.397 1.286 1.00 94.69 72 GLU A N 1
ATOM 566 C CA . GLU A 1 72 ? 6.731 -16.127 0.239 1.00 94.69 72 GLU A CA 1
ATOM 567 C C . GLU A 1 72 ? 6.214 -16.445 -1.163 1.00 94.69 72 GLU A C 1
ATOM 569 O O . GLU A 1 72 ? 6.693 -15.873 -2.138 1.00 94.69 72 GLU A O 1
ATOM 574 N N . LYS A 1 73 ? 5.199 -17.305 -1.286 1.00 96.31 73 LYS A N 1
ATOM 575 C CA . LYS A 1 73 ? 4.623 -17.673 -2.585 1.00 96.31 73 LYS A CA 1
ATOM 576 C C . LYS A 1 73 ? 3.822 -16.547 -3.229 1.00 96.31 73 LYS A C 1
ATOM 578 O O . LYS A 1 73 ? 3.529 -16.632 -4.421 1.00 96.31 73 LYS A O 1
ATOM 583 N N . THR A 1 74 ? 3.430 -15.526 -2.465 1.00 96.94 74 THR A N 1
ATOM 584 C CA . THR A 1 74 ? 2.672 -14.397 -3.014 1.00 96.94 74 THR A CA 1
ATOM 585 C C . THR A 1 74 ? 3.572 -13.362 -3.670 1.00 96.94 74 THR A C 1
ATOM 587 O O . THR A 1 74 ? 3.084 -12.645 -4.537 1.00 96.94 74 THR A O 1
ATOM 590 N N . LEU A 1 75 ? 4.866 -13.306 -3.337 1.00 97.69 75 LEU A N 1
ATOM 591 C CA . LEU A 1 75 ? 5.824 -12.419 -3.991 1.00 97.69 75 LEU A CA 1
ATOM 592 C C . LEU A 1 75 ? 6.419 -13.107 -5.227 1.00 97.69 75 LEU A C 1
ATOM 594 O O . LEU A 1 75 ? 7.118 -14.113 -5.128 1.00 97.69 75 LEU A O 1
ATOM 598 N N . MET A 1 76 ? 6.144 -12.550 -6.400 1.00 97.75 76 MET A N 1
ATOM 599 C CA . MET A 1 76 ? 6.570 -13.076 -7.697 1.00 97.75 76 MET A CA 1
ATOM 600 C C . MET A 1 76 ? 7.373 -12.022 -8.461 1.00 97.75 76 MET A C 1
ATOM 602 O O . MET A 1 76 ? 7.347 -10.841 -8.119 1.00 97.75 76 MET A O 1
ATOM 606 N N . ILE A 1 77 ? 8.094 -12.447 -9.499 1.00 98.00 77 ILE A N 1
ATOM 607 C CA . ILE A 1 77 ? 8.872 -11.567 -10.378 1.00 98.00 77 ILE A CA 1
ATOM 608 C C . ILE A 1 77 ? 8.466 -11.842 -11.823 1.00 98.00 77 ILE A C 1
ATOM 610 O O . ILE A 1 77 ? 8.384 -12.999 -12.233 1.00 98.00 77 ILE A O 1
ATOM 614 N N . GLU A 1 78 ? 8.257 -10.781 -12.594 1.00 97.75 78 GLU A N 1
ATOM 615 C CA . GLU A 1 78 ? 8.039 -10.839 -14.042 1.00 97.75 78 GLU A CA 1
ATOM 616 C C . GLU A 1 78 ? 9.060 -9.974 -14.787 1.00 97.75 78 GLU A C 1
ATOM 618 O O . GLU A 1 78 ? 9.558 -8.984 -14.252 1.00 97.75 78 GLU A O 1
ATOM 623 N N . ASP A 1 79 ? 9.367 -10.348 -16.029 1.00 97.81 79 ASP A N 1
ATOM 624 C CA . ASP A 1 79 ? 10.192 -9.548 -16.936 1.00 97.81 79 ASP A CA 1
ATOM 625 C C . ASP A 1 79 ? 9.291 -8.581 -17.722 1.00 97.81 79 ASP A C 1
ATOM 627 O O . ASP A 1 79 ? 8.411 -9.012 -18.471 1.00 97.81 79 ASP A O 1
ATOM 631 N N . TRP A 1 80 ? 9.475 -7.274 -17.523 1.00 96.12 80 TRP A N 1
ATOM 632 C CA . TRP A 1 80 ? 8.714 -6.199 -18.170 1.00 96.12 80 TRP A CA 1
ATOM 633 C C . TRP A 1 80 ? 9.648 -5.282 -18.963 1.00 96.12 80 TRP A C 1
ATOM 635 O O . TRP A 1 80 ? 10.817 -5.129 -18.621 1.00 96.12 80 TRP A O 1
ATOM 645 N N . THR A 1 81 ? 9.111 -4.588 -19.967 1.00 95.69 81 THR A N 1
ATOM 646 C CA . THR A 1 81 ? 9.804 -3.474 -20.628 1.00 95.69 81 THR A CA 1
ATOM 647 C C . THR A 1 81 ? 9.223 -2.154 -20.121 1.00 95.69 81 THR A C 1
ATOM 649 O O . THR A 1 81 ? 8.071 -1.828 -20.406 1.00 95.69 81 THR A O 1
ATOM 652 N N . ILE A 1 82 ? 10.010 -1.382 -19.368 1.00 89.12 82 ILE A N 1
ATOM 653 C CA . ILE A 1 82 ? 9.605 -0.097 -18.779 1.00 89.12 82 ILE A CA 1
ATOM 654 C C . ILE A 1 82 ? 10.454 1.011 -19.398 1.00 89.12 82 ILE A C 1
ATOM 656 O O . ILE A 1 82 ? 11.678 0.990 -19.307 1.00 89.12 82 ILE A O 1
ATOM 660 N N . SER A 1 83 ? 9.808 1.986 -20.042 1.00 87.56 83 SER A N 1
ATOM 661 C CA . SER A 1 83 ? 10.487 3.105 -20.720 1.00 87.56 83 SER A CA 1
ATOM 662 C C . SER A 1 83 ? 11.583 2.662 -21.706 1.00 87.56 83 SER A C 1
ATOM 664 O O . SER A 1 83 ? 12.581 3.354 -21.880 1.00 87.56 83 SER A O 1
ATOM 666 N N . GLY A 1 84 ? 11.402 1.499 -22.343 1.00 92.19 84 GLY A N 1
ATOM 667 C CA . GLY A 1 84 ? 12.356 0.922 -23.297 1.00 92.19 84 GLY A CA 1
ATOM 668 C C . GLY A 1 84 ? 13.486 0.091 -22.680 1.00 92.19 84 GLY A C 1
ATOM 669 O O . GLY A 1 84 ? 14.348 -0.370 -23.423 1.00 92.19 84 GLY A O 1
ATOM 670 N N . TYR A 1 85 ? 13.483 -0.124 -21.363 1.00 91.38 85 TYR A N 1
ATOM 671 C CA . TYR A 1 85 ? 14.471 -0.943 -20.660 1.00 91.38 85 TYR A CA 1
ATOM 672 C C . TYR A 1 85 ? 13.837 -2.216 -20.105 1.00 91.38 85 TYR A C 1
ATOM 674 O O . TYR A 1 85 ? 12.732 -2.176 -19.561 1.00 91.38 85 TYR A O 1
ATOM 682 N N . ASP A 1 86 ? 14.561 -3.328 -20.199 1.00 96.31 86 ASP A N 1
ATOM 683 C CA . ASP A 1 86 ? 14.158 -4.583 -19.571 1.00 96.31 86 ASP A CA 1
ATOM 684 C C . ASP A 1 86 ? 14.335 -4.496 -18.052 1.00 96.31 86 ASP A C 1
ATOM 686 O O . ASP A 1 86 ? 15.387 -4.095 -17.544 1.00 96.31 86 ASP A O 1
ATOM 690 N N . ALA A 1 87 ? 13.291 -4.874 -17.320 1.00 94.50 87 ALA A N 1
ATOM 691 C CA . ALA A 1 87 ? 13.229 -4.798 -15.872 1.00 94.50 87 ALA A CA 1
ATOM 692 C C . ALA A 1 87 ? 12.604 -6.066 -15.283 1.00 94.50 87 ALA A C 1
ATOM 694 O O . ALA A 1 87 ? 11.555 -6.527 -15.727 1.00 94.50 87 ALA A O 1
ATOM 695 N N . LYS A 1 88 ? 13.224 -6.587 -14.221 1.00 96.69 88 LYS A N 1
ATOM 696 C CA . LYS A 1 88 ? 12.628 -7.611 -13.357 1.00 96.69 88 LYS A CA 1
ATOM 697 C C . LYS A 1 88 ? 11.775 -6.928 -12.300 1.00 96.69 88 LYS A C 1
ATOM 699 O O . LYS A 1 88 ? 12.313 -6.277 -11.405 1.00 96.69 88 LYS A O 1
ATOM 704 N N . VAL A 1 89 ? 10.460 -7.059 -12.412 1.00 96.38 89 VAL A N 1
ATOM 705 C CA . VAL A 1 89 ? 9.501 -6.346 -11.565 1.00 96.38 89 VAL A CA 1
ATOM 706 C C . VAL A 1 89 ? 8.943 -7.289 -10.503 1.00 96.38 89 VAL A C 1
ATOM 708 O O . VAL A 1 89 ? 8.231 -8.233 -10.854 1.00 96.38 89 VAL A O 1
ATOM 71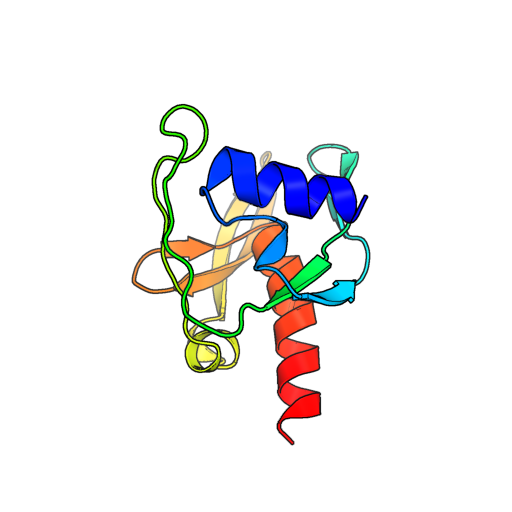1 N N . PRO A 1 90 ? 9.233 -7.054 -9.209 1.00 97.25 90 PRO A N 1
ATOM 712 C CA . PRO A 1 90 ? 8.574 -7.774 -8.135 1.00 97.25 90 PRO A CA 1
ATOM 713 C C . PRO A 1 90 ? 7.130 -7.287 -7.968 1.00 97.25 90 PRO A C 1
ATOM 715 O O . PRO A 1 90 ? 6.850 -6.084 -8.000 1.00 97.25 90 PRO A O 1
ATOM 718 N N . PHE A 1 91 ? 6.213 -8.220 -7.743 1.00 98.44 91 PHE A N 1
ATOM 719 C CA . PHE A 1 91 ? 4.821 -7.923 -7.430 1.00 98.44 91 PHE A CA 1
ATOM 720 C C . PHE A 1 91 ? 4.244 -8.965 -6.479 1.00 98.44 91 PHE A C 1
ATOM 722 O O . PHE A 1 91 ? 4.612 -10.138 -6.512 1.00 98.44 91 PHE A O 1
ATOM 729 N N . TYR A 1 92 ? 3.295 -8.535 -5.656 1.00 98.44 92 TYR A N 1
ATOM 730 C CA . TYR A 1 92 ? 2.460 -9.450 -4.902 1.00 98.44 92 TYR A CA 1
ATOM 731 C C . TYR A 1 92 ? 1.276 -9.908 -5.747 1.00 98.44 92 TYR A C 1
ATOM 733 O O . TYR A 1 92 ? 0.582 -9.095 -6.363 1.00 98.44 92 TYR A O 1
ATOM 741 N N . HIS A 1 93 ? 1.018 -11.210 -5.741 1.00 97.81 93 HIS A N 1
ATOM 742 C CA . HIS A 1 93 ? -0.151 -11.812 -6.353 1.00 97.81 93 HIS A CA 1
ATOM 743 C C . HIS A 1 93 ? -1.171 -12.199 -5.278 1.00 97.81 93 HIS A C 1
ATOM 745 O O . HIS A 1 93 ? -1.047 -13.228 -4.613 1.00 97.81 93 HIS A O 1
ATOM 751 N N . PHE A 1 94 ? -2.201 -11.368 -5.118 1.00 97.06 94 PHE A N 1
ATOM 752 C CA . PHE A 1 94 ? -3.252 -11.553 -4.122 1.00 97.06 94 PHE A CA 1
ATOM 753 C C . PHE A 1 94 ? -4.597 -11.789 -4.797 1.00 97.06 94 PHE A C 1
ATOM 755 O O . PHE A 1 94 ? -5.102 -10.911 -5.490 1.00 97.06 94 PHE A O 1
ATOM 762 N N . ASN A 1 95 ? -5.210 -12.955 -4.575 1.00 90.12 95 ASN A N 1
ATOM 763 C CA . ASN A 1 95 ? -6.554 -13.274 -5.077 1.00 90.12 95 ASN A CA 1
ATOM 764 C C . ASN A 1 95 ? -6.734 -12.983 -6.585 1.00 90.12 95 ASN A C 1
ATOM 766 O O . ASN A 1 95 ? -7.734 -12.397 -6.995 1.00 90.12 95 ASN A O 1
ATOM 770 N N . GLY A 1 96 ? -5.743 -13.338 -7.412 1.00 91.69 96 GLY A N 1
ATOM 771 C CA . GLY A 1 96 ? -5.778 -13.078 -8.858 1.00 91.69 96 GLY A CA 1
ATOM 772 C C . GLY A 1 96 ? -5.411 -11.646 -9.269 1.00 91.69 96 GLY A C 1
ATOM 773 O O . GLY A 1 96 ? -5.509 -11.308 -10.447 1.00 91.69 96 GLY A O 1
ATOM 774 N N . ARG A 1 97 ? -5.019 -10.782 -8.323 1.00 95.69 97 ARG A N 1
ATOM 775 C CA . ARG A 1 97 ? -4.665 -9.374 -8.556 1.00 95.69 97 ARG A CA 1
ATOM 776 C C . ARG A 1 97 ? -3.170 -9.158 -8.360 1.00 95.69 97 ARG A C 1
ATOM 778 O O . ARG A 1 97 ? -2.586 -9.671 -7.408 1.00 95.69 97 ARG A O 1
ATOM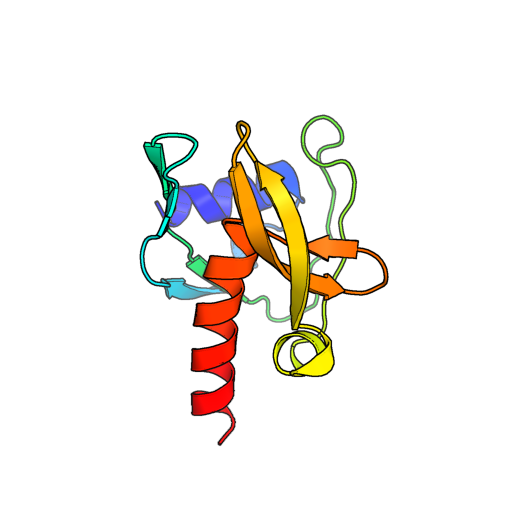 785 N N . LYS A 1 98 ? -2.562 -8.362 -9.241 1.00 97.25 98 LYS A N 1
ATOM 786 C CA . LYS A 1 98 ? -1.160 -7.944 -9.128 1.00 97.25 98 LYS A CA 1
ATOM 787 C C . LYS A 1 98 ? -1.064 -6.610 -8.393 1.00 97.25 98 LYS A C 1
ATOM 789 O O . LYS A 1 98 ? -1.617 -5.616 -8.856 1.00 97.25 98 LYS A O 1
ATOM 794 N N . VAL A 1 99 ? -0.327 -6.586 -7.288 1.00 97.94 99 VAL A N 1
ATOM 795 C CA . VAL A 1 99 ? 0.039 -5.375 -6.544 1.00 97.94 99 VAL A CA 1
ATOM 796 C C . VAL A 1 99 ? 1.536 -5.153 -6.728 1.00 97.94 99 VAL A C 1
ATOM 798 O O . VAL A 1 99 ? 2.337 -5.985 -6.316 1.00 97.94 99 VAL A O 1
ATOM 801 N N . TRP A 1 100 ? 1.921 -4.057 -7.374 1.00 97.19 100 TRP A N 1
ATOM 802 C CA . TRP A 1 100 ? 3.297 -3.794 -7.808 1.00 97.19 100 TRP A CA 1
ATOM 803 C C . TRP A 1 100 ? 3.691 -2.332 -7.554 1.00 97.19 100 TRP A C 1
ATOM 805 O O . TRP A 1 100 ? 2.892 -1.536 -7.058 1.00 97.19 100 TRP A O 1
ATOM 815 N N . GLY A 1 101 ? 4.941 -1.979 -7.860 1.00 95.31 101 GLY A N 1
ATOM 816 C CA . GLY A 1 101 ? 5.434 -0.606 -7.734 1.00 95.31 101 GLY A CA 1
ATOM 817 C C . GLY A 1 101 ? 5.519 -0.133 -6.281 1.00 95.31 101 GLY A C 1
ATOM 818 O O . GLY A 1 101 ? 5.908 -0.896 -5.395 1.00 95.31 101 GLY A O 1
ATOM 819 N N . ALA A 1 102 ? 5.152 1.129 -6.035 1.00 96.69 102 ALA A N 1
ATOM 820 C CA . ALA A 1 102 ? 5.260 1.751 -4.713 1.00 96.69 102 ALA A CA 1
ATOM 821 C C . ALA A 1 102 ? 4.510 0.965 -3.627 1.00 96.69 102 ALA A C 1
ATOM 823 O O . ALA A 1 102 ? 5.050 0.739 -2.547 1.00 96.69 102 ALA A O 1
ATOM 824 N N . THR A 1 103 ? 3.305 0.473 -3.927 1.00 97.12 103 THR A N 1
ATOM 825 C CA . THR A 1 103 ? 2.517 -0.324 -2.979 1.00 97.12 103 THR A CA 1
ATOM 826 C C . THR A 1 103 ? 3.231 -1.621 -2.601 1.00 97.12 103 THR A C 1
ATOM 828 O O . THR A 1 103 ? 3.297 -1.953 -1.423 1.00 97.12 103 THR A O 1
ATOM 831 N N . ALA A 1 104 ? 3.819 -2.340 -3.565 1.00 97.69 104 ALA A N 1
ATOM 832 C CA . ALA A 1 104 ? 4.573 -3.560 -3.268 1.00 97.69 104 ALA A CA 1
ATOM 833 C C . ALA A 1 104 ? 5.841 -3.280 -2.448 1.00 97.69 104 ALA A C 1
ATOM 835 O O . ALA A 1 104 ? 6.177 -4.064 -1.560 1.00 97.69 104 ALA A O 1
ATOM 836 N N . ALA A 1 105 ? 6.524 -2.162 -2.702 1.00 97.31 105 ALA A N 1
ATOM 837 C CA . ALA A 1 105 ? 7.683 -1.758 -1.911 1.00 97.31 105 ALA A CA 1
ATOM 838 C C . ALA A 1 105 ? 7.300 -1.474 -0.447 1.00 97.31 105 ALA A C 1
ATOM 840 O O . ALA A 1 105 ? 7.893 -2.055 0.460 1.00 97.31 105 ALA A O 1
ATOM 841 N N . ILE A 1 106 ? 6.253 -0.670 -0.226 1.00 98.31 106 ILE A N 1
ATOM 842 C CA . ILE A 1 106 ? 5.730 -0.344 1.112 1.00 98.31 106 ILE A CA 1
ATOM 843 C C . ILE A 1 106 ? 5.275 -1.616 1.846 1.00 98.31 106 ILE A C 1
ATOM 845 O O . ILE A 1 106 ? 5.625 -1.836 3.005 1.00 98.31 106 ILE A O 1
ATOM 849 N N . LEU A 1 107 ? 4.544 -2.503 1.162 1.00 98.12 107 LEU A N 1
ATOM 850 C CA . LEU A 1 107 ? 4.105 -3.777 1.739 1.00 98.12 107 LEU A CA 1
ATOM 851 C C . LEU A 1 107 ? 5.269 -4.717 2.081 1.00 98.12 107 LEU A C 1
ATOM 853 O O . LEU A 1 107 ? 5.137 -5.518 3.000 1.00 98.12 107 LEU A O 1
ATOM 857 N N . SER A 1 108 ? 6.403 -4.629 1.383 1.00 97.94 108 SER A N 1
ATOM 858 C CA . SER A 1 108 ? 7.575 -5.473 1.660 1.00 97.94 108 SER A CA 1
ATOM 859 C C . SER A 1 108 ? 8.308 -5.062 2.937 1.00 97.94 108 SER A C 1
ATOM 861 O O . SER A 1 108 ? 8.763 -5.930 3.685 1.00 97.94 108 SER A O 1
ATOM 863 N N . GLU A 1 109 ? 8.371 -3.761 3.233 1.00 98.12 109 GLU A N 1
ATOM 864 C CA . GLU A 1 109 ? 8.829 -3.285 4.543 1.00 98.12 109 GLU A CA 1
ATOM 865 C C . GLU A 1 109 ? 7.885 -3.784 5.641 1.00 98.12 109 GLU A C 1
ATOM 867 O O . GLU A 1 109 ? 8.329 -4.417 6.598 1.00 98.12 109 GLU A O 1
ATOM 872 N N . PHE A 1 110 ? 6.571 -3.604 5.457 1.00 97.94 110 PHE A N 1
ATOM 873 C CA . PHE A 1 110 ? 5.593 -4.062 6.442 1.00 97.94 110 PHE A CA 1
ATOM 874 C C . PHE A 1 110 ? 5.644 -5.581 6.667 1.00 97.94 110 PHE A C 1
ATOM 876 O O . PHE A 1 110 ? 5.619 -6.030 7.810 1.00 97.94 110 PHE A O 1
ATOM 883 N N . LYS A 1 111 ? 5.791 -6.381 5.602 1.00 97.56 111 LYS A N 1
ATOM 884 C CA . LYS A 1 111 ? 6.015 -7.834 5.682 1.00 97.56 111 LYS A CA 1
ATOM 885 C C . LYS A 1 111 ? 7.236 -8.175 6.537 1.00 97.56 111 LYS A C 1
ATOM 887 O O . LYS A 1 111 ? 7.164 -9.106 7.333 1.00 97.56 111 LYS A O 1
ATOM 892 N N . SER A 1 112 ? 8.339 -7.446 6.370 1.00 97.12 112 SER A N 1
ATOM 893 C CA . SER A 1 112 ? 9.575 -7.683 7.129 1.00 97.12 112 SER A CA 1
ATOM 894 C C . SER A 1 112 ? 9.360 -7.430 8.624 1.00 97.12 112 SER A C 1
ATOM 896 O O . SER A 1 112 ? 9.709 -8.282 9.435 1.00 97.12 112 SER A O 1
ATOM 898 N N . ILE A 1 113 ? 8.684 -6.329 8.968 1.00 96.88 113 ILE A N 1
ATOM 899 C CA . ILE A 1 113 ? 8.312 -5.992 10.353 1.00 96.88 113 ILE A CA 1
ATOM 900 C C . ILE A 1 113 ? 7.369 -7.048 10.946 1.00 96.88 113 ILE A C 1
ATOM 902 O O . ILE A 1 113 ? 7.554 -7.485 12.077 1.00 96.88 113 ILE A O 1
ATOM 906 N N . LEU A 1 114 ? 6.357 -7.481 10.186 1.00 96.25 114 LEU A N 1
ATOM 907 C CA . LEU A 1 114 ? 5.410 -8.502 10.639 1.00 96.25 114 LEU A CA 1
ATOM 908 C C . LEU A 1 114 ? 6.093 -9.833 10.936 1.00 96.25 114 LEU A C 1
ATOM 910 O O . LEU A 1 114 ? 5.712 -10.498 11.890 1.00 96.25 114 LEU A O 1
ATOM 914 N N . LYS A 1 115 ? 7.078 -10.230 10.127 1.00 94.75 115 LYS A N 1
ATOM 915 C CA . LYS A 1 115 ? 7.842 -11.456 10.368 1.00 94.75 115 LYS A CA 1
ATOM 916 C C . LYS A 1 115 ? 8.637 -11.373 11.663 1.00 94.75 115 LYS A C 1
ATOM 918 O O . LYS A 1 115 ? 8.505 -12.261 12.488 1.00 94.75 115 LYS A O 1
ATOM 923 N N . GLU A 1 116 ? 9.356 -10.273 11.871 1.00 94.94 116 GLU A N 1
ATOM 924 C CA . GLU A 1 116 ? 10.114 -10.044 13.106 1.00 94.94 116 GLU A CA 1
ATOM 925 C C . GLU A 1 116 ? 9.217 -10.012 14.354 1.00 94.94 116 GLU A C 1
ATOM 927 O O . GLU A 1 116 ? 9.607 -10.505 15.403 1.00 94.94 116 GLU A O 1
ATOM 932 N N . ALA A 1 117 ? 8.005 -9.461 14.250 1.00 92.44 117 ALA A N 1
ATOM 933 C CA . ALA A 1 117 ? 7.066 -9.388 15.371 1.00 92.44 117 ALA A CA 1
ATOM 934 C C . ALA A 1 117 ? 6.327 -10.709 15.672 1.00 92.44 117 ALA A C 1
ATOM 936 O O . ALA A 1 117 ? 5.694 -10.816 16.724 1.00 92.44 117 ALA A O 1
ATOM 937 N N . LEU A 1 118 ? 6.324 -11.662 14.734 1.00 88.31 118 LEU A N 1
ATOM 938 C CA . LEU A 1 118 ? 5.656 -12.963 14.867 1.00 88.31 118 LEU A CA 1
ATOM 939 C C . LEU A 1 118 ? 6.613 -14.100 15.254 1.00 88.31 118 LEU A C 1
ATOM 941 O O . LEU A 1 118 ? 6.125 -15.174 15.617 1.00 88.31 118 LEU A O 1
ATOM 945 N N . ASP A 1 119 ? 7.922 -13.868 15.154 1.00 77.50 119 ASP A N 1
ATOM 946 C CA . ASP A 1 119 ? 8.981 -14.756 15.648 1.00 77.50 119 ASP A CA 1
ATOM 947 C C . ASP A 1 119 ? 9.142 -14.644 17.180 1.00 77.50 119 ASP A C 1
ATOM 949 O O . ASP A 1 119 ? 9.400 -15.694 17.819 1.00 77.50 119 ASP A O 1
#

Organism: NCBI:txid408172

Sequence (119 aa):
LHETAIRETEEEIGVPKQAVNYIGSLTPYFTAATGFMIHPFLGWTQEKPETNIHDMEVNSLFHVPISALIDEKTLMIEDWTISGYDAKVPFYHFNGRKVWGATAAILSEFKSILKEALD